Protein AF-A0A7K0ZB55-F1 (afdb_monomer)

Radius of gyration: 11.72 Å; Cα contacts (8 Å, |Δi|>4): 56; chains: 1; bounding box: 27×36×22 Å

Solvent-accessible surface area (backbone atoms only — not comparable to full-atom values): 3901 Å² total; per-residue (Å²): 102,106,57,93,62,43,70,53,64,45,66,59,95,90,36,28,51,48,55,54,54,51,54,63,52,56,76,69,64,62,96,70,51,77,46,79,37,49,88,60,37,69,63,52,52,55,51,34,57,74,78,42,68,82,49,42,78,40,79,60,76,133

pLDDT: mean 96.07, std 4.3, range [72.69, 98.62]

Structure (mmCIF, N/CA/C/O backbone):
data_AF-A0A7K0ZB55-F1
#
_entry.id   AF-A0A7K0ZB55-F1
#
loop_
_atom_site.group_PDB
_atom_site.id
_atom_site.type_symbol
_atom_site.label_atom_id
_atom_site.label_alt_id
_atom_site.label_comp_id
_atom_site.label_asym_id
_atom_site.label_entity_id
_atom_site.label_seq_id
_atom_site.pdbx_PDB_ins_code
_atom_site.Cartn_x
_atom_site.Cartn_y
_atom_site.Cartn_z
_atom_site.occupancy
_atom_site.B_iso_or_equiv
_atom_site.auth_seq_id
_atom_site.auth_comp_id
_atom_site.auth_asym_id
_atom_site.auth_atom_id
_atom_site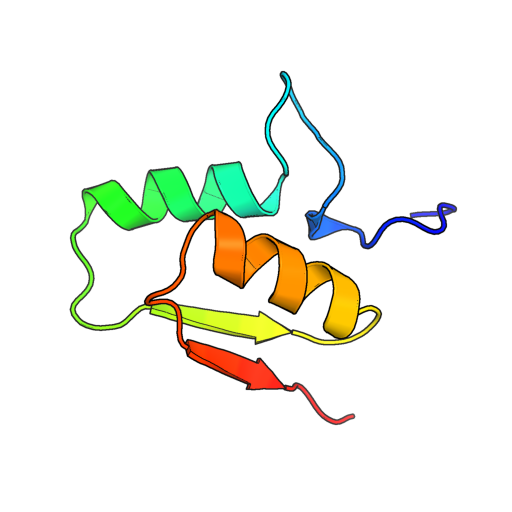.pdbx_PDB_model_num
ATOM 1 N N . MET A 1 1 ? 1.171 14.477 -7.282 1.00 78.50 1 MET A N 1
ATOM 2 C CA . MET A 1 1 ? 0.305 15.649 -6.996 1.00 78.50 1 MET A CA 1
ATOM 3 C C . MET A 1 1 ? 1.235 16.768 -6.547 1.00 78.50 1 MET A C 1
ATOM 5 O O . MET A 1 1 ? 2.372 16.446 -6.234 1.00 78.50 1 MET A O 1
ATOM 9 N N . LYS A 1 2 ? 0.850 18.048 -6.556 1.00 91.19 2 LYS A N 1
ATOM 10 C CA . LYS A 1 2 ? 1.688 19.116 -5.967 1.00 91.19 2 LYS A CA 1
ATOM 11 C C . LYS A 1 2 ? 1.680 18.985 -4.427 1.00 91.19 2 LYS A C 1
ATOM 13 O O . LYS A 1 2 ? 1.104 19.811 -3.738 1.00 91.19 2 LYS A O 1
ATOM 18 N N . SER A 1 3 ? 2.190 17.862 -3.927 1.00 94.56 3 SER A N 1
ATOM 19 C CA . SER A 1 3 ? 2.070 17.338 -2.565 1.00 94.56 3 SER A CA 1
ATOM 20 C C . SER A 1 3 ? 3.269 16.431 -2.288 1.00 94.56 3 SER A C 1
ATOM 22 O O . SER A 1 3 ? 3.728 15.737 -3.199 1.00 94.56 3 SER A O 1
ATOM 24 N N . ALA A 1 4 ? 3.753 16.435 -1.045 1.00 94.19 4 ALA A N 1
ATOM 25 C CA . ALA A 1 4 ? 4.826 15.554 -0.582 1.00 94.19 4 ALA A CA 1
ATOM 26 C C . ALA A 1 4 ? 4.351 14.103 -0.383 1.00 94.19 4 ALA A C 1
ATOM 28 O O . ALA A 1 4 ? 5.151 13.172 -0.448 1.00 94.19 4 ALA A O 1
ATOM 29 N N . THR A 1 5 ? 3.048 13.895 -0.183 1.00 95.88 5 THR A N 1
ATOM 30 C CA . THR A 1 5 ? 2.462 12.559 -0.058 1.00 95.88 5 THR A CA 1
ATOM 31 C C . THR A 1 5 ? 2.526 11.836 -1.411 1.00 95.88 5 THR A C 1
ATOM 33 O O . THR A 1 5 ? 2.137 12.415 -2.434 1.00 95.88 5 THR A O 1
ATOM 36 N N . PRO A 1 6 ? 2.966 10.564 -1.475 1.00 97.38 6 PRO A N 1
ATOM 37 C CA . PRO A 1 6 ? 2.878 9.778 -2.700 1.00 97.38 6 PRO A CA 1
ATOM 38 C C . PRO A 1 6 ? 1.447 9.751 -3.244 1.00 97.38 6 PRO A C 1
ATOM 40 O O . PRO A 1 6 ? 0.478 9.675 -2.486 1.00 97.38 6 PRO A O 1
ATOM 43 N N . LYS A 1 7 ? 1.289 9.792 -4.574 1.00 97.38 7 LYS A N 1
ATOM 44 C CA . LYS A 1 7 ? -0.036 9.891 -5.222 1.00 97.38 7 LYS A CA 1
ATOM 45 C C . LYS A 1 7 ? -1.020 8.853 -4.669 1.00 97.38 7 LYS A C 1
ATOM 47 O O . LYS A 1 7 ? -2.135 9.212 -4.327 1.00 97.38 7 LYS A O 1
ATOM 52 N N . VAL A 1 8 ? -0.584 7.602 -4.543 1.00 97.56 8 VAL A N 1
ATOM 53 C CA . VAL A 1 8 ? -1.426 6.465 -4.138 1.00 97.56 8 VAL A CA 1
ATOM 54 C C . VAL A 1 8 ? -1.777 6.439 -2.644 1.00 97.56 8 VAL A C 1
ATOM 56 O O . VAL A 1 8 ? -2.660 5.684 -2.247 1.00 97.56 8 VAL A O 1
ATOM 59 N N . LEU A 1 9 ? -1.115 7.264 -1.826 1.00 98.06 9 LEU A N 1
ATOM 60 C CA . LEU A 1 9 ? -1.370 7.370 -0.387 1.00 98.06 9 LEU A CA 1
ATOM 61 C C . LEU A 1 9 ? -2.323 8.511 -0.022 1.00 98.06 9 LEU A C 1
ATOM 63 O O . LEU A 1 9 ? -2.666 8.662 1.143 1.00 98.06 9 LEU A O 1
ATOM 67 N N . HIS A 1 10 ? -2.779 9.304 -0.994 1.00 98.44 10 HIS A N 1
ATOM 68 C CA . HIS A 1 10 ? -3.850 10.261 -0.727 1.00 98.44 10 HIS A CA 1
ATOM 69 C C . HIS A 1 10 ? -5.139 9.514 -0.388 1.00 98.44 10 HIS A C 1
ATOM 71 O O . HIS A 1 10 ? -5.435 8.475 -0.985 1.00 98.44 10 HIS A O 1
ATOM 77 N N . GLU A 1 11 ? -5.895 10.046 0.564 1.00 98.12 11 GLU A N 1
ATOM 78 C CA . GLU A 1 11 ? -7.108 9.410 1.061 1.00 98.12 11 GLU A CA 1
ATOM 79 C C . GLU A 1 11 ? -8.365 9.906 0.353 1.00 98.12 11 GLU A C 1
ATOM 81 O O . GLU A 1 11 ? -8.503 11.080 0.010 1.00 98.12 11 GLU A O 1
ATOM 86 N N . ILE A 1 12 ? -9.312 8.987 0.188 1.00 98.06 12 ILE A N 1
ATOM 87 C CA . ILE A 1 12 ? -10.704 9.265 -0.144 1.00 98.06 12 ILE A CA 1
ATOM 88 C C . ILE A 1 12 ? -11.550 8.515 0.880 1.00 98.06 12 ILE A C 1
ATOM 90 O O . ILE A 1 12 ? -11.388 7.305 1.041 1.00 98.06 12 ILE A O 1
ATOM 94 N N . ALA A 1 13 ? -12.434 9.236 1.575 1.00 98.00 13 ALA A N 1
ATOM 95 C CA . ALA A 1 13 ? -13.288 8.682 2.629 1.00 98.00 13 ALA A CA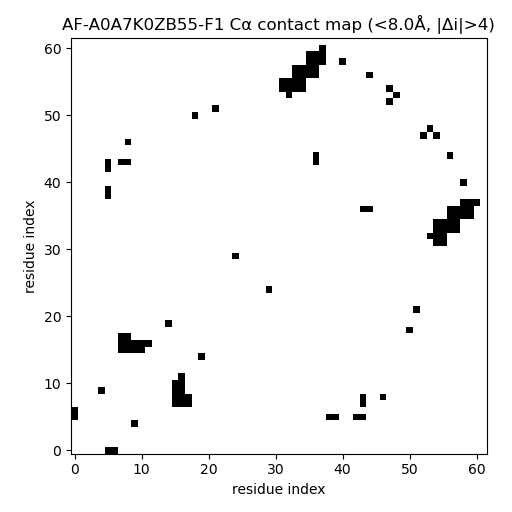 1
ATOM 96 C C . ALA A 1 13 ? -12.504 7.904 3.714 1.00 98.00 13 ALA A C 1
ATOM 98 O O . ALA A 1 13 ? -12.907 6.819 4.123 1.00 98.00 13 ALA A O 1
ATOM 99 N N . GLY A 1 14 ? -11.357 8.443 4.151 1.00 97.69 14 GLY A N 1
ATOM 100 C CA . GLY A 1 14 ? -10.532 7.858 5.220 1.00 97.69 14 GLY A CA 1
ATOM 101 C C . GLY A 1 14 ? -9.751 6.597 4.830 1.00 97.69 14 GLY A C 1
ATOM 102 O O . GLY A 1 14 ? -9.276 5.872 5.6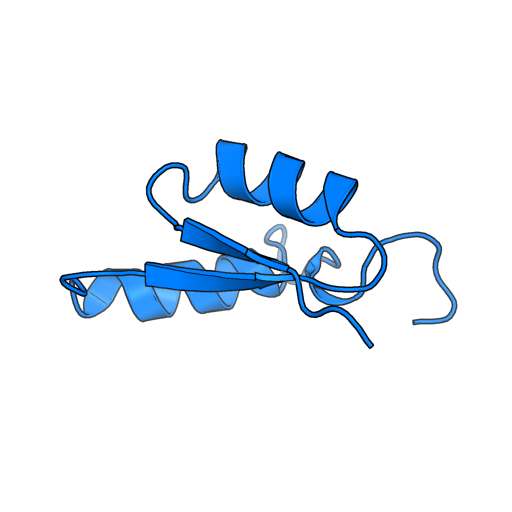99 1.00 97.69 14 GLY A O 1
ATOM 103 N N . ARG A 1 15 ? -9.638 6.292 3.531 1.00 98.25 15 ARG A N 1
ATOM 104 C CA . ARG A 1 15 ? -8.834 5.179 3.011 1.00 98.25 15 ARG A CA 1
ATOM 105 C C . ARG A 1 15 ? -7.969 5.654 1.852 1.00 98.25 15 ARG A C 1
ATOM 107 O O . ARG A 1 15 ? -8.448 6.377 0.978 1.00 98.25 15 ARG A O 1
ATOM 114 N N . SER A 1 16 ? -6.706 5.231 1.821 1.00 98.62 16 SER A N 1
ATOM 115 C CA . SER A 1 16 ? 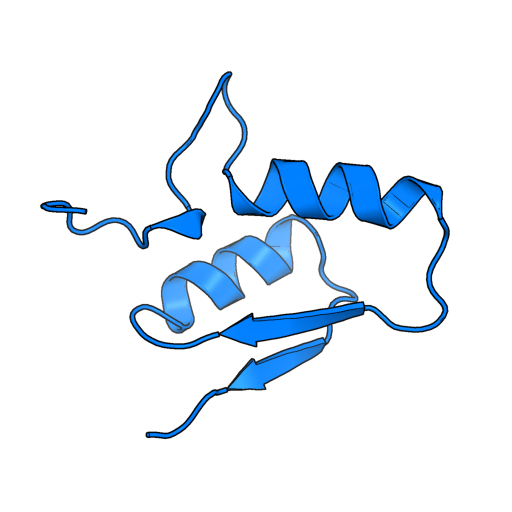-5.803 5.578 0.721 1.00 98.62 16 SER A CA 1
ATOM 116 C C . SER A 1 16 ? -6.310 5.048 -0.622 1.00 98.62 16 SER A C 1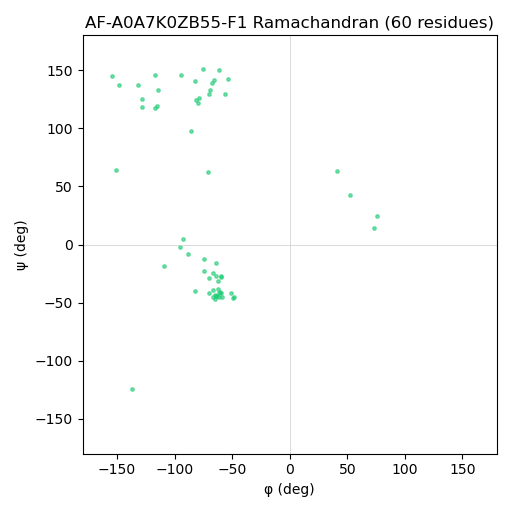
ATOM 118 O O . SER A 1 16 ? -6.949 3.996 -0.687 1.00 98.62 16 SER A O 1
ATOM 120 N N . LEU A 1 17 ? -5.996 5.747 -1.717 1.00 98.31 17 LEU A N 1
ATOM 121 C CA . LEU A 1 17 ? -6.296 5.286 -3.078 1.00 98.31 17 LEU A CA 1
ATOM 122 C C . LEU A 1 17 ? -5.797 3.852 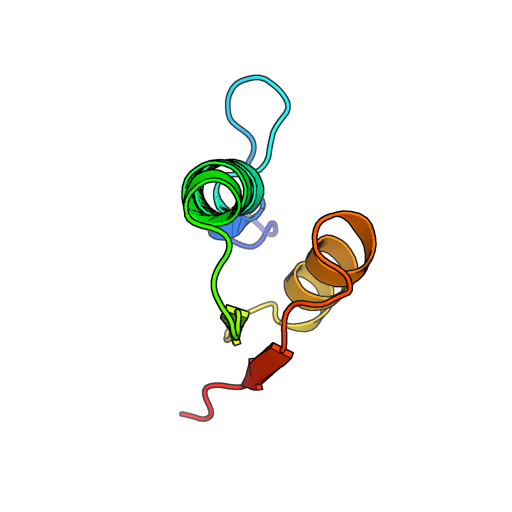-3.317 1.00 98.31 17 LEU A C 1
ATOM 124 O O . LEU A 1 17 ? -6.517 3.036 -3.888 1.00 98.31 17 LEU A O 1
ATOM 128 N N . LEU A 1 18 ? -4.595 3.526 -2.832 1.00 98.19 18 LEU A N 1
ATOM 129 C CA . LEU A 1 18 ? -4.056 2.166 -2.864 1.00 98.19 18 LEU A CA 1
ATOM 130 C C . LEU A 1 18 ? -4.925 1.183 -2.068 1.00 98.19 18 LEU A C 1
ATOM 132 O O . LEU A 1 18 ? -5.236 0.103 -2.559 1.00 98.19 18 LEU A O 1
ATOM 136 N N . GLY A 1 19 ? -5.354 1.562 -0.863 1.00 98.50 19 GLY A N 1
ATOM 137 C CA . GLY A 1 19 ? -6.211 0.734 -0.016 1.00 98.50 19 GLY A CA 1
ATOM 138 C C . GLY A 1 19 ? -7.575 0.424 -0.636 1.00 98.50 19 GLY A C 1
ATOM 139 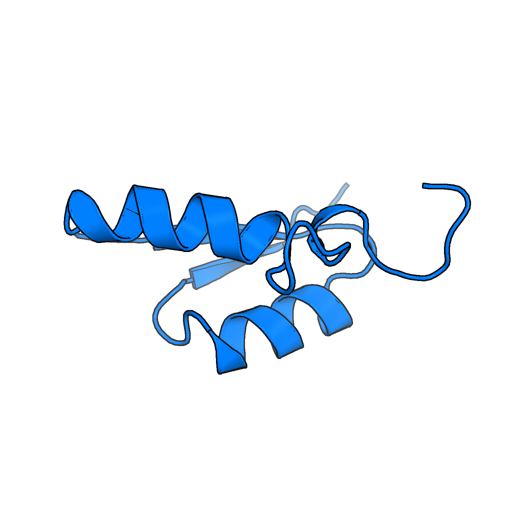O O . GLY A 1 19 ? -8.123 -0.651 -0.396 1.00 98.50 19 GLY A O 1
ATOM 140 N N . HIS A 1 20 ? -8.130 1.329 -1.447 1.00 98.62 20 HIS A N 1
ATOM 141 C CA . HIS A 1 20 ? -9.359 1.062 -2.205 1.00 98.62 20 HIS A CA 1
ATOM 142 C C . HIS A 1 20 ? -9.156 -0.046 -3.240 1.00 98.62 20 HIS A C 1
ATOM 144 O O . HIS A 1 20 ? -9.937 -0.993 -3.284 1.00 98.62 20 HIS A O 1
ATOM 150 N N . VAL A 1 21 ? -8.072 0.024 -4.0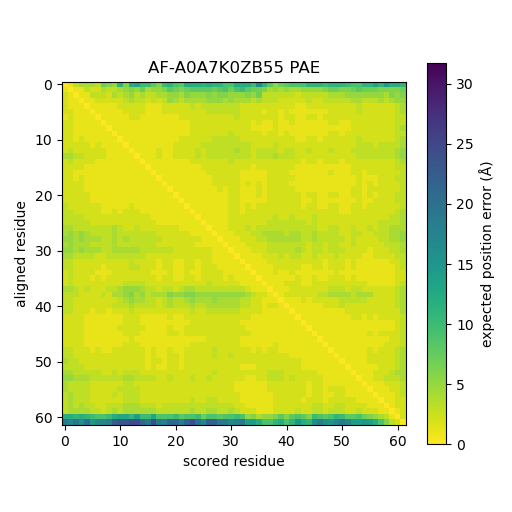18 1.00 98.12 21 VAL A N 1
ATOM 151 C CA . VAL A 1 21 ? -7.740 -1.007 -5.017 1.00 98.12 21 VAL A CA 1
ATOM 152 C C . VAL A 1 21 ? -7.479 -2.354 -4.346 1.00 98.12 21 VAL A C 1
ATOM 154 O O . VAL A 1 21 ? -7.993 -3.374 -4.793 1.00 98.12 21 VAL A O 1
ATOM 157 N N . LEU A 1 22 ? -6.718 -2.363 -3.251 1.00 97.94 22 LEU A N 1
ATOM 158 C CA . LEU A 1 22 ? -6.390 -3.591 -2.523 1.00 97.94 22 LEU A CA 1
ATOM 159 C C . LEU A 1 22 ? -7.628 -4.286 -1.956 1.00 97.94 22 LEU A C 1
ATOM 161 O O . LEU A 1 22 ? -7.712 -5.509 -2.005 1.00 97.94 22 LEU A O 1
ATOM 165 N N . ALA A 1 23 ? -8.604 -3.522 -1.467 1.00 97.56 23 ALA A N 1
ATOM 166 C CA . ALA A 1 23 ? -9.849 -4.102 -0.986 1.00 97.56 23 ALA A CA 1
ATOM 167 C C . ALA A 1 23 ? -10.665 -4.735 -2.113 1.00 97.56 23 ALA A C 1
ATOM 169 O O . ALA A 1 23 ? -11.073 -5.883 -1.972 1.00 97.56 23 ALA A O 1
ATOM 170 N N . ALA A 1 24 ? -10.807 -4.054 -3.252 1.00 97.62 24 ALA A N 1
ATOM 171 C CA . ALA A 1 24 ? -11.476 -4.632 -4.417 1.00 97.62 24 ALA A CA 1
ATOM 172 C C . ALA A 1 24 ? -10.776 -5.914 -4.912 1.00 97.62 24 ALA A C 1
ATOM 174 O O . ALA A 1 24 ? -11.426 -6.904 -5.228 1.00 97.62 24 ALA A O 1
ATOM 175 N N . VAL A 1 25 ? -9.439 -5.930 -4.938 1.00 96.88 25 VAL A N 1
ATOM 176 C CA . VAL A 1 25 ? -8.661 -7.107 -5.362 1.00 96.88 25 VAL A CA 1
ATOM 177 C C . VAL A 1 25 ? -8.748 -8.256 -4.350 1.00 96.88 25 VAL A C 1
ATOM 179 O O . VAL A 1 25 ? -8.659 -9.416 -4.742 1.00 96.88 25 VAL A O 1
ATOM 182 N N . SER A 1 26 ? -8.949 -7.980 -3.059 1.00 94.94 26 SER A N 1
ATOM 183 C CA . SER A 1 26 ? -9.068 -9.040 -2.048 1.00 94.94 26 SER A CA 1
ATOM 184 C C . SER A 1 26 ? -10.294 -9.941 -2.252 1.00 94.94 26 SER A C 1
ATOM 186 O O . SER A 1 26 ? -10.234 -11.126 -1.929 1.00 94.94 26 SER A O 1
ATOM 188 N N . GLU A 1 27 ? -11.363 -9.426 -2.868 1.00 97.00 27 GLU A N 1
ATOM 189 C CA . GLU A 1 27 ? -12.610 -10.167 -3.111 1.00 97.00 27 GLU A CA 1
ATOM 190 C C . GLU A 1 27 ? -12.443 -11.333 -4.095 1.00 97.00 27 GLU A C 1
ATOM 192 O O . GLU A 1 27 ? -13.192 -12.306 -4.032 1.00 97.00 27 GLU A O 1
ATOM 197 N N . ILE A 1 28 ? -11.438 -11.274 -4.975 1.00 96.69 28 ILE A N 1
ATOM 198 C CA . ILE A 1 28 ? -11.170 -12.330 -5.964 1.00 96.69 28 ILE A CA 1
ATOM 199 C C . ILE A 1 28 ? -10.155 -13.375 -5.482 1.00 96.69 28 ILE A C 1
ATOM 201 O O . ILE A 1 28 ? -9.781 -14.251 -6.258 1.00 96.69 28 ILE A O 1
ATOM 205 N N . ASN A 1 29 ? -9.702 -13.284 -4.225 1.00 94.62 29 ASN A N 1
ATOM 206 C CA . ASN A 1 29 ? -8.742 -14.193 -3.587 1.00 94.62 29 ASN A CA 1
ATOM 207 C C . ASN A 1 29 ? -7.571 -14.604 -4.510 1.00 94.62 29 ASN A C 1
ATOM 209 O O . ASN A 1 29 ? -7.439 -15.778 -4.879 1.00 94.62 29 ASN A O 1
ATOM 213 N N . PRO A 1 30 ? -6.734 -13.646 -4.944 1.00 96.69 30 PRO A N 1
ATOM 214 C CA . PRO A 1 30 ? -5.687 -13.934 -5.908 1.00 96.69 30 PRO A CA 1
ATOM 215 C C . PRO A 1 30 ? -4.627 -14.849 -5.292 1.00 96.69 30 PRO A C 1
ATOM 217 O O . PRO A 1 30 ? -4.180 -14.634 -4.167 1.00 96.69 30 PRO A O 1
ATOM 220 N N . ALA A 1 31 ? -4.144 -15.819 -6.072 1.00 96.62 31 ALA A N 1
ATOM 221 C CA . ALA A 1 31 ? -3.031 -16.674 -5.652 1.00 96.62 31 ALA A CA 1
ATOM 222 C C . ALA A 1 31 ? -1.750 -15.871 -5.354 1.00 96.62 31 ALA A C 1
ATOM 224 O O . ALA A 1 31 ? -0.926 -16.286 -4.542 1.00 96.62 31 ALA A O 1
ATOM 225 N N . GLN A 1 32 ? -1.579 -14.716 -6.006 1.00 96.56 32 GLN A N 1
ATOM 226 C CA . GLN A 1 32 ? -0.474 -13.800 -5.760 1.00 96.56 32 GLN A CA 1
ATOM 227 C C . GLN A 1 32 ? -0.908 -12.354 -6.009 1.00 96.56 32 GLN A C 1
ATOM 229 O O . GLN A 1 32 ? -1.540 -12.051 -7.020 1.00 96.56 32 GLN A O 1
ATOM 234 N N . LEU A 1 33 ? -0.497 -11.454 -5.119 1.00 97.44 33 LEU A N 1
ATOM 235 C CA . LEU A 1 33 ? -0.674 -10.014 -5.259 1.00 97.44 33 LEU A CA 1
ATOM 236 C C . LEU A 1 33 ? 0.697 -9.345 -5.380 1.00 97.44 33 LEU A C 1
ATOM 238 O O . LEU A 1 33 ? 1.510 -9.429 -4.461 1.00 97.44 33 LEU A O 1
ATOM 242 N N . CYS A 1 34 ? 0.939 -8.665 -6.500 1.00 97.81 34 CYS A N 1
ATOM 243 C CA . CYS A 1 34 ? 2.144 -7.867 -6.717 1.00 97.81 34 CYS A CA 1
ATOM 244 C C . CYS A 1 34 ? 1.786 -6.387 -6.827 1.00 97.81 34 CYS A C 1
ATOM 246 O O . CYS A 1 34 ? 0.900 -6.023 -7.600 1.00 97.81 34 CYS A O 1
ATOM 248 N N . VAL A 1 35 ? 2.515 -5.530 -6.115 1.00 98.00 35 VAL A N 1
ATOM 249 C CA . VAL A 1 35 ? 2.373 -4.075 -6.199 1.00 98.00 35 VAL A CA 1
ATOM 250 C C . VAL A 1 35 ? 3.671 -3.479 -6.716 1.00 98.00 35 VAL A C 1
ATOM 252 O O . VAL A 1 35 ? 4.721 -3.586 -6.084 1.00 98.00 35 VAL A O 1
ATOM 255 N N . VAL A 1 36 ? 3.594 -2.844 -7.882 1.00 97.44 36 VAL A N 1
ATOM 256 C CA . VAL A 1 36 ? 4.734 -2.137 -8.463 1.00 97.44 36 VAL A CA 1
ATOM 257 C C . VAL A 1 36 ? 4.852 -0.763 -7.807 1.00 97.44 36 VAL A C 1
ATOM 259 O O . VAL A 1 36 ? 3.897 0.015 -7.806 1.00 97.44 36 VAL A O 1
ATOM 262 N N . VAL A 1 37 ? 6.018 -0.467 -7.242 1.00 96.81 37 VAL A N 1
ATOM 263 C CA . VAL A 1 37 ? 6.318 0.785 -6.539 1.00 96.81 37 VAL A CA 1
ATOM 264 C C . VAL A 1 37 ? 7.430 1.550 -7.251 1.00 96.81 37 VAL A C 1
ATOM 266 O O . VAL A 1 37 ? 8.349 0.960 -7.813 1.00 96.81 37 VAL A O 1
ATOM 269 N N . GLY A 1 38 ? 7.344 2.881 -7.222 1.00 94.50 38 GLY A N 1
ATOM 270 C CA . GLY A 1 38 ? 8.294 3.783 -7.877 1.00 94.50 38 GLY A CA 1
ATOM 271 C C . GLY A 1 38 ? 8.660 4.961 -6.976 1.00 94.50 38 GLY A C 1
ATOM 272 O O . GLY A 1 38 ? 9.106 4.779 -5.846 1.00 94.50 38 GLY A O 1
ATOM 273 N N . ALA A 1 39 ? 8.462 6.192 -7.452 1.00 92.94 39 ALA A N 1
ATOM 274 C CA . ALA A 1 39 ? 8.752 7.394 -6.667 1.00 92.94 39 ALA A CA 1
ATOM 275 C C . ALA A 1 39 ? 8.005 7.403 -5.316 1.00 92.94 39 ALA A C 1
ATOM 277 O O . ALA A 1 39 ? 6.787 7.216 -5.267 1.00 92.94 39 ALA A O 1
ATOM 278 N N . GLY A 1 40 ? 8.739 7.648 -4.226 1.00 93.38 40 GLY A N 1
ATOM 279 C CA . GLY A 1 40 ? 8.198 7.583 -2.865 1.00 93.38 40 GLY A CA 1
ATOM 280 C C . GLY A 1 40 ? 7.999 6.158 -2.336 1.00 93.38 40 GLY A C 1
ATOM 281 O O . GLY A 1 40 ? 7.156 5.968 -1.460 1.00 93.38 40 GLY A O 1
ATOM 282 N N . ARG A 1 41 ? 8.746 5.169 -2.866 1.00 95.19 41 ARG A N 1
ATOM 283 C CA . ARG A 1 41 ? 8.610 3.740 -2.524 1.00 95.19 41 ARG A CA 1
ATOM 284 C C . ARG A 1 41 ? 8.560 3.471 -1.027 1.00 95.19 41 ARG A C 1
ATOM 286 O O . ARG A 1 41 ? 7.665 2.765 -0.606 1.00 95.19 41 ARG A O 1
ATOM 293 N N . GLU A 1 42 ? 9.432 4.079 -0.226 1.00 96.88 42 GLU A N 1
ATOM 294 C CA . GLU A 1 42 ? 9.566 3.738 1.198 1.00 96.88 42 GLU A CA 1
ATOM 295 C C . GLU A 1 42 ? 8.266 3.996 1.968 1.00 96.88 42 GLU A C 1
ATOM 297 O O . GLU A 1 42 ? 7.810 3.158 2.743 1.00 96.88 42 GLU A O 1
ATOM 302 N N . ALA A 1 43 ? 7.607 5.121 1.682 1.00 97.69 43 ALA A N 1
ATOM 303 C CA . ALA A 1 43 ? 6.310 5.439 2.266 1.00 97.69 43 ALA A CA 1
ATOM 304 C C . ALA A 1 43 ? 5.212 4.477 1.781 1.00 97.69 43 ALA A C 1
ATOM 306 O O . ALA A 1 43 ? 4.353 4.072 2.561 1.00 97.69 43 ALA A O 1
ATOM 307 N N . VAL A 1 44 ? 5.237 4.090 0.501 1.00 97.94 44 VAL A N 1
ATOM 308 C CA . VAL A 1 44 ? 4.256 3.151 -0.067 1.00 97.94 44 VAL A CA 1
ATOM 309 C C . VAL A 1 44 ? 4.456 1.735 0.480 1.00 97.94 44 VAL A C 1
ATOM 311 O O . VAL A 1 44 ? 3.478 1.081 0.823 1.00 97.94 44 VAL A O 1
ATOM 314 N N . GLU A 1 45 ? 5.697 1.276 0.608 1.00 97.94 45 GLU A N 1
ATOM 315 C CA . GLU A 1 45 ? 6.062 -0.020 1.187 1.00 97.94 45 GLU A CA 1
ATOM 316 C C . GLU A 1 45 ? 5.698 -0.080 2.672 1.00 97.94 45 GLU A C 1
ATOM 318 O O . GLU A 1 45 ? 5.095 -1.054 3.116 1.00 97.94 45 GLU A O 1
ATOM 323 N N . SER A 1 46 ? 5.970 0.986 3.432 1.00 98.19 46 SER A N 1
ATOM 324 C CA . SER A 1 46 ? 5.548 1.093 4.832 1.00 98.19 46 SER A CA 1
ATOM 325 C C . SER A 1 46 ? 4.026 0.989 4.978 1.00 98.19 46 SER A C 1
ATOM 327 O O . SER A 1 46 ? 3.540 0.221 5.807 1.00 98.19 46 SER A O 1
ATOM 329 N N . HIS A 1 47 ? 3.270 1.689 4.125 1.00 98.25 47 HIS A N 1
ATOM 330 C CA . HIS A 1 47 ? 1.808 1.603 4.099 1.00 98.25 47 HIS A CA 1
ATOM 331 C C . HIS A 1 47 ? 1.318 0.199 3.716 1.00 98.25 47 HIS A C 1
ATOM 333 O O . HIS A 1 47 ? 0.428 -0.347 4.364 1.00 98.25 47 HIS A O 1
ATOM 339 N N . LEU A 1 48 ? 1.918 -0.424 2.696 1.00 98.19 48 LEU A N 1
ATOM 340 C CA . LEU A 1 48 ? 1.590 -1.789 2.267 1.00 98.19 48 LEU A CA 1
ATOM 341 C C . LEU A 1 48 ? 1.821 -2.819 3.373 1.00 98.19 48 LEU A C 1
ATOM 343 O O . LEU A 1 48 ? 0.961 -3.671 3.578 1.00 98.19 48 LEU A O 1
ATOM 347 N N . ASN A 1 49 ? 2.908 -2.703 4.135 1.00 97.88 49 ASN A N 1
ATOM 348 C CA . ASN A 1 49 ? 3.177 -3.588 5.270 1.00 97.88 49 ASN A CA 1
ATOM 349 C C . ASN A 1 49 ? 2.079 -3.526 6.344 1.00 97.88 49 ASN A C 1
ATOM 351 O O . ASN A 1 49 ? 1.873 -4.503 7.059 1.00 97.88 49 ASN A O 1
ATOM 355 N N . GLN A 1 50 ? 1.362 -2.404 6.454 1.00 97.88 50 GLN A N 1
ATOM 356 C CA . GLN A 1 50 ? 0.260 -2.250 7.405 1.00 97.88 50 GLN A CA 1
ATOM 357 C C . GLN A 1 50 ? -1.052 -2.846 6.885 1.00 97.88 50 GLN A C 1
ATOM 359 O O . GLN A 1 50 ? -1.792 -3.449 7.658 1.00 97.88 50 GLN A O 1
ATOM 364 N N . ILE A 1 51 ? -1.362 -2.672 5.594 1.00 97.06 51 ILE A N 1
ATOM 365 C CA . ILE A 1 51 ? -2.704 -2.975 5.058 1.00 97.06 51 ILE A CA 1
ATOM 366 C C . ILE A 1 51 ? -2.778 -4.205 4.145 1.00 97.06 51 ILE A C 1
ATOM 368 O O . ILE A 1 51 ? -3.865 -4.719 3.902 1.00 97.06 51 ILE A O 1
ATOM 372 N N . ALA A 1 52 ? -1.648 -4.664 3.614 1.00 97.06 52 ALA A N 1
ATOM 373 C CA . ALA A 1 52 ? -1.540 -5.827 2.737 1.00 97.06 52 ALA A CA 1
ATOM 374 C C . ALA A 1 52 ? -0.155 -6.493 2.894 1.00 97.06 52 ALA A C 1
ATOM 376 O O . ALA A 1 52 ? 0.616 -6.536 1.935 1.00 97.06 52 ALA A O 1
ATOM 377 N N . PRO A 1 53 ? 0.179 -7.031 4.085 1.00 96.00 53 PRO A N 1
ATOM 378 C CA . PRO A 1 53 ? 1.518 -7.554 4.392 1.00 96.00 53 PRO A CA 1
ATOM 379 C C . PRO A 1 53 ? 1.937 -8.762 3.540 1.00 96.00 53 PRO A C 1
ATOM 381 O O . PRO A 1 53 ? 3.113 -9.109 3.494 1.00 96.00 53 PRO A O 1
ATOM 384 N N . THR A 1 54 ? 0.991 -9.420 2.866 1.00 95.12 54 THR A N 1
ATOM 385 C CA . THR A 1 54 ? 1.259 -10.535 1.946 1.00 95.12 54 THR A CA 1
ATOM 386 C C . THR A 1 54 ? 1.532 -10.077 0.510 1.00 95.12 54 THR A C 1
ATOM 388 O O . THR A 1 54 ? 1.902 -10.898 -0.331 1.00 95.12 54 THR A O 1
ATOM 391 N N . ALA A 1 55 ? 1.350 -8.788 0.200 1.00 97.25 55 ALA A N 1
ATOM 392 C CA . ALA A 1 55 ? 1.614 -8.247 -1.124 1.00 97.25 55 ALA A CA 1
ATOM 393 C C . ALA A 1 55 ? 3.120 -8.215 -1.399 1.00 97.25 55 ALA A C 1
ATOM 395 O O . ALA A 1 55 ? 3.904 -7.656 -0.633 1.00 97.25 55 ALA A O 1
ATOM 396 N N . LYS A 1 56 ? 3.531 -8.757 -2.544 1.00 97.69 56 LYS A N 1
ATOM 397 C CA . LYS A 1 56 ? 4.913 -8.658 -3.008 1.00 97.69 56 LYS A CA 1
ATOM 398 C C . LYS A 1 56 ? 5.144 -7.292 -3.644 1.00 97.69 56 LYS A C 1
ATOM 400 O O . LYS A 1 56 ? 4.494 -6.951 -4.633 1.00 97.69 56 LYS A O 1
ATOM 405 N N . THR A 1 57 ? 6.094 -6.527 -3.125 1.00 97.50 57 THR A N 1
ATOM 406 C CA . THR A 1 57 ? 6.506 -5.270 -3.752 1.00 97.50 57 THR A CA 1
ATOM 407 C C . THR A 1 57 ? 7.503 -5.537 -4.875 1.00 97.50 57 THR A C 1
ATOM 409 O O . THR A 1 57 ? 8.355 -6.425 -4.794 1.00 97.50 57 THR A O 1
ATOM 412 N N . VAL A 1 58 ? 7.369 -4.791 -5.968 1.00 97.56 58 VAL A N 1
ATOM 413 C CA . VAL A 1 58 ? 8.285 -4.834 -7.111 1.00 97.56 58 VAL A CA 1
ATOM 414 C C . VAL A 1 58 ? 8.719 -3.408 -7.404 1.00 97.56 58 VAL A C 1
ATOM 416 O O . VAL A 1 58 ? 7.884 -2.558 -7.703 1.00 97.56 58 VAL A O 1
ATOM 419 N N . PHE A 1 59 ? 10.014 -3.128 -7.307 1.00 95.75 59 PHE A N 1
ATOM 420 C CA . PHE A 1 59 ? 10.528 -1.799 -7.609 1.00 95.75 59 PHE A CA 1
ATOM 421 C C . PHE A 1 59 ? 10.633 -1.601 -9.122 1.00 95.75 59 PHE A C 1
ATOM 423 O O . PHE A 1 59 ? 11.250 -2.405 -9.820 1.00 95.75 59 PHE A O 1
ATOM 430 N N . GLN A 1 60 ? 10.028 -0.527 -9.622 1.00 96.00 60 GLN A N 1
ATOM 431 C CA . GLN A 1 60 ? 10.227 -0.062 -10.985 1.00 96.00 60 GLN A CA 1
ATOM 432 C C . GLN A 1 60 ? 11.464 0.837 -11.018 1.00 96.00 60 GLN A C 1
ATOM 434 O O . GLN A 1 60 ? 11.380 2.021 -10.680 1.00 96.00 60 GLN A O 1
ATOM 439 N N . ASP A 1 61 ? 12.598 0.255 -11.409 1.00 85.81 61 ASP A N 1
ATOM 440 C CA . ASP A 1 61 ? 13.775 1.032 -11.790 1.00 85.81 61 ASP A CA 1
ATOM 441 C C . ASP A 1 61 ? 13.561 1.648 -13.181 1.00 85.81 61 ASP A C 1
ATOM 443 O O . ASP A 1 61 ? 12.754 1.147 -13.971 1.00 85.81 61 ASP A O 1
ATOM 447 N N . ARG A 1 62 ? 14.193 2.793 -13.420 1.00 72.69 62 ARG A N 1
ATOM 448 C CA . ARG A 1 62 ? 13.894 3.672 -14.555 1.00 72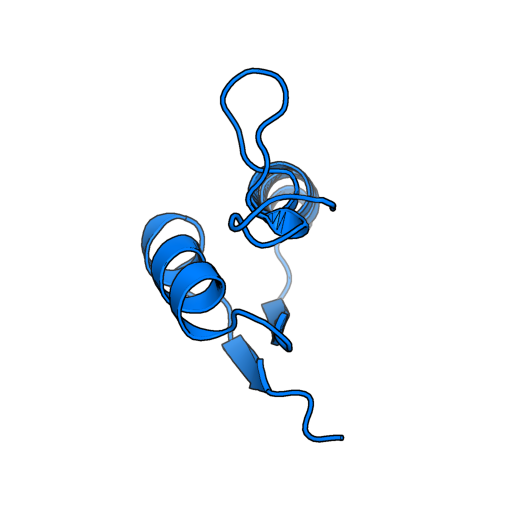.69 62 ARG A CA 1
ATOM 449 C C . ARG A 1 62 ? 14.241 3.068 -15.911 1.00 72.69 62 ARG A C 1
ATOM 451 O O . ARG A 1 62 ? 15.318 2.450 -16.027 1.00 72.69 62 ARG A O 1
#

Sequence (62 aa):
MKSATPKVLHEIAGRSLLGHVLAAVSEINPAQLCVVVGAGREAVESHLNQIAPTAKTVFQDR

Secondary structure (DSSP, 8-state):
--SSS-GGG-EETTEEHHHHHHHHHHTT--S--EEEE-TTHHHHHHHHHHH-TTPEEEE---

Foldseek 3Di:
DVDPDDQQQDDDPRGGVVLVVVVVVVVVVDPAAEDEDEPPRVVVVVVCCVRPVRYHYDYDDD

Nearest PDB structures (foldseek):
  5vmk-assembly1_A  TM=9.336E-01  e=1.481E-03  Acinetobacter baumannii
  5vmk-assembly1_C  TM=9.397E-01  e=2.227E-03  Acinetobacter baumannii
  3fww-assembly1_A  TM=9.330E-01  e=4.393E-03  Yersinia pestis Pestoides F
  1jyl-assembly1_D  TM=8.371E-01  e=1.226E-01  Streptococcus pneumoniae
  2we9-assembly1_A  TM=7.507E-01  e=2.419E-01  Mycobacterium tuberculosis H37Rv

Mean predicted aligned error: 2.47 Å